Protein AF-A0A960R7S1-F1 (afdb_monomer_lite)

Sequence (67 aa):
MKDYRLKRLFNAKSGRCFDVAVDHGFFNEPGFLKGIESMPKTIETLVAAGPDAIQLTVGQARHLQSL

Structure (mmCIF, N/CA/C/O backbone):
data_AF-A0A960R7S1-F1
#
_entry.id   AF-A0A960R7S1-F1
#
loop_
_atom_site.group_PDB
_atom_site.id
_atom_site.type_symbol
_atom_site.label_atom_id
_atom_site.label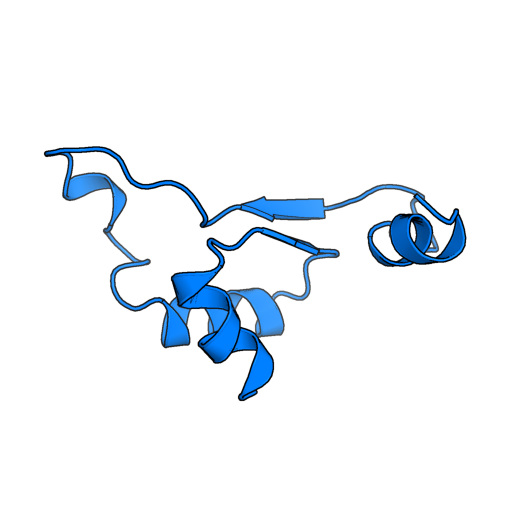_alt_id
_atom_site.label_comp_id
_atom_site.label_asym_id
_atom_site.label_entity_id
_atom_site.label_seq_id
_atom_site.pdbx_PDB_ins_code
_atom_site.Cartn_x
_atom_site.Cartn_y
_atom_site.Cartn_z
_atom_site.occupancy
_atom_site.B_iso_or_equiv
_atom_site.auth_seq_id
_atom_site.auth_comp_id
_atom_site.auth_asym_id
_atom_site.auth_atom_id
_atom_site.pdbx_PDB_model_num
ATOM 1 N N . MET A 1 1 ? -21.574 4.609 -1.252 1.00 63.22 1 MET A N 1
ATOM 2 C CA . MET A 1 1 ? -20.770 3.445 -0.803 1.00 63.22 1 MET A CA 1
ATOM 3 C C . MET A 1 1 ? -21.420 2.903 0.463 1.00 63.22 1 MET A C 1
ATOM 5 O O . MET A 1 1 ? -21.837 3.721 1.264 1.00 63.22 1 MET A O 1
ATOM 9 N N . LYS A 1 2 ? -21.609 1.587 0.642 1.00 85.38 2 LYS A N 1
ATOM 10 C CA . LYS A 1 2 ? -22.259 1.083 1.871 1.00 85.38 2 LYS A CA 1
ATOM 11 C C . LYS A 1 2 ? -21.315 1.302 3.069 1.00 85.38 2 LYS A C 1
ATOM 13 O O . LYS A 1 2 ? -20.163 0.879 2.976 1.00 85.38 2 LYS A O 1
ATOM 18 N N . ASP A 1 3 ? -21.783 1.917 4.159 1.00 89.69 3 ASP A N 1
ATOM 19 C CA . ASP A 1 3 ? -20.984 2.319 5.341 1.00 89.69 3 ASP A CA 1
ATOM 20 C C . ASP A 1 3 ? -20.014 1.247 5.851 1.00 89.69 3 ASP A C 1
ATOM 22 O O . ASP A 1 3 ? -18.892 1.545 6.259 1.00 89.69 3 ASP A O 1
ATOM 26 N N . TYR A 1 4 ? -20.414 -0.024 5.788 1.00 91.94 4 TYR A N 1
ATOM 27 C CA . TYR A 1 4 ? -19.579 -1.133 6.243 1.00 91.94 4 TYR A CA 1
ATOM 28 C C . TYR A 1 4 ? -18.286 -1.309 5.436 1.00 91.94 4 TYR A C 1
ATOM 3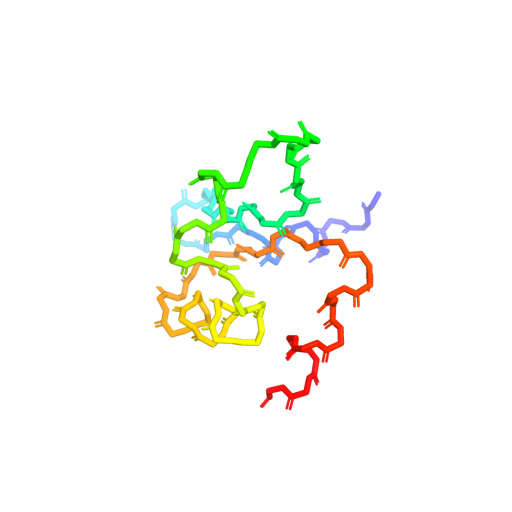0 O O . TYR A 1 4 ? -17.329 -1.856 5.969 1.00 91.94 4 TYR A O 1
ATOM 38 N N . ARG A 1 5 ? -18.236 -0.911 4.153 1.00 92.44 5 ARG A N 1
ATOM 39 C CA . ARG A 1 5 ? -17.004 -1.005 3.347 1.00 92.44 5 ARG A CA 1
ATOM 40 C C . ARG A 1 5 ? -16.021 0.079 3.752 1.00 92.44 5 ARG A C 1
ATOM 42 O O . ARG A 1 5 ? -14.841 -0.212 3.868 1.00 92.44 5 ARG A O 1
ATOM 49 N N . LEU A 1 6 ? -16.527 1.288 3.996 1.00 92.94 6 LEU A N 1
ATOM 50 C CA . LEU A 1 6 ? -15.715 2.423 4.421 1.00 92.94 6 LEU A CA 1
ATOM 51 C C . LEU A 1 6 ? -15.067 2.148 5.781 1.00 92.94 6 LEU A C 1
ATOM 53 O O . LEU A 1 6 ? -13.867 2.325 5.929 1.00 92.94 6 LEU A O 1
ATOM 57 N N . LYS A 1 7 ? -15.839 1.625 6.744 1.00 93.75 7 LYS A N 1
ATOM 58 C CA . LYS A 1 7 ? -15.351 1.316 8.100 1.00 93.75 7 LYS A CA 1
ATOM 59 C C . LYS A 1 7 ? -14.212 0.288 8.151 1.00 93.75 7 LYS A C 1
ATOM 61 O O . LYS A 1 7 ? -13.543 0.215 9.170 1.00 93.75 7 LYS A O 1
ATOM 66 N N . ARG A 1 8 ? -13.967 -0.483 7.082 1.00 93.56 8 ARG A N 1
ATOM 67 C CA . ARG A 1 8 ? -12.823 -1.415 7.005 1.00 93.56 8 ARG A CA 1
ATOM 68 C C . ARG A 1 8 ? -11.475 -0.704 6.870 1.00 93.56 8 ARG A C 1
ATOM 70 O O . ARG A 1 8 ? -10.468 -1.335 7.138 1.00 93.56 8 ARG A O 1
ATOM 77 N N . LEU A 1 9 ? -11.474 0.561 6.445 1.00 94.81 9 LEU A N 1
ATOM 78 C CA . LEU A 1 9 ? -10.261 1.358 6.234 1.00 94.81 9 LEU A CA 1
ATOM 79 C C . LEU A 1 9 ? -9.864 2.176 7.471 1.00 94.81 9 LEU A C 1
ATOM 81 O O . L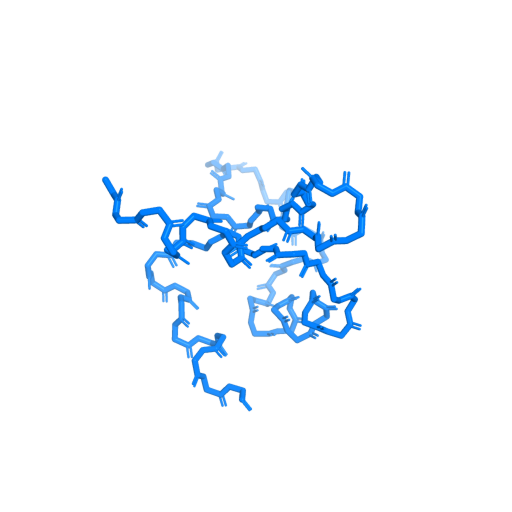EU A 1 9 ? -8.847 2.851 7.450 1.00 94.81 9 LEU A O 1
ATOM 85 N N . PHE A 1 10 ? -10.681 2.189 8.526 1.00 95.88 10 PHE A N 1
ATOM 86 C CA . PHE A 1 10 ? -10.423 3.005 9.710 1.00 95.88 10 PHE A CA 1
ATOM 87 C C . PHE A 1 10 ? -10.085 2.115 10.895 1.00 95.88 10 PHE A C 1
ATOM 89 O O . PHE A 1 10 ? -10.829 1.191 11.231 1.00 95.88 10 PHE A O 1
ATOM 96 N N . ASN A 1 11 ? -8.996 2.448 11.575 1.00 95.44 11 ASN A N 1
ATOM 97 C CA . ASN A 1 11 ? -8.587 1.781 12.791 1.00 95.44 11 ASN A CA 1
ATOM 98 C C . ASN A 1 11 ? -9.677 1.896 13.870 1.00 95.44 11 ASN A C 1
ATOM 100 O O . ASN A 1 11 ? -10.118 2.994 14.216 1.00 95.44 11 ASN A O 1
ATOM 104 N N . ALA A 1 12 ? -10.078 0.767 14.458 1.00 93.56 12 ALA A N 1
ATOM 105 C CA . ALA A 1 12 ? -11.195 0.723 15.404 1.00 93.56 12 ALA A CA 1
ATOM 106 C C . ALA A 1 12 ? -10.953 1.500 16.712 1.00 93.56 12 ALA A C 1
ATOM 108 O O . ALA A 1 12 ? -11.915 1.889 17.369 1.00 93.56 12 ALA A O 1
ATOM 109 N N . LYS A 1 13 ? -9.689 1.713 17.109 1.00 95.19 13 LYS A N 1
ATOM 110 C CA . LYS A 1 13 ? -9.344 2.445 18.339 1.00 95.19 13 LYS A CA 1
ATOM 111 C C . LYS A 1 13 ? -9.196 3.940 18.084 1.00 95.19 13 LYS A C 1
ATOM 113 O O . LYS A 1 13 ? -9.725 4.739 18.848 1.00 95.19 13 LYS A O 1
ATOM 118 N N . SER A 1 14 ? -8.453 4.319 17.043 1.00 96.00 14 SER A N 1
ATOM 119 C CA . SER A 1 14 ? -8.141 5.730 16.776 1.00 96.00 14 SER A CA 1
ATOM 120 C C . SER A 1 14 ? -9.185 6.436 15.909 1.00 96.00 14 SER A C 1
ATOM 122 O O . SER A 1 14 ? -9.226 7.665 15.895 1.00 96.00 14 SER A O 1
ATOM 124 N N . GLY A 1 15 ? -10.002 5.687 15.163 1.00 95.88 15 GLY A N 1
ATOM 125 C CA . GLY A 1 15 ? -10.948 6.234 14.190 1.00 95.88 15 GLY A CA 1
ATOM 126 C C . GLY A 1 15 ? -10.278 6.916 12.993 1.00 95.88 15 GLY A C 1
ATOM 127 O O . GLY A 1 15 ? -10.942 7.656 12.272 1.00 95.88 15 GLY A O 1
ATOM 128 N N . ARG A 1 16 ? -8.970 6.708 12.787 1.00 96.38 16 ARG A N 1
ATOM 129 C CA . ARG A 1 16 ? -8.188 7.271 11.674 1.00 96.38 16 ARG A CA 1
ATOM 130 C C . ARG A 1 16 ? -7.836 6.182 10.661 1.00 96.38 16 ARG A C 1
ATOM 132 O O . ARG A 1 16 ? -7.845 5.006 11.007 1.00 96.38 16 ARG A O 1
ATOM 139 N N . CYS A 1 17 ? -7.545 6.595 9.432 1.00 97.19 17 CYS A N 1
ATOM 140 C CA . CYS A 1 17 ? -7.037 5.735 8.366 1.00 97.19 17 CYS A CA 1
ATOM 141 C C . CYS A 1 17 ? -5.585 6.120 8.082 1.00 97.19 17 CYS A C 1
ATOM 143 O O . CYS A 1 17 ? -5.310 7.283 7.770 1.00 97.19 17 CYS A O 1
ATOM 145 N N . PHE A 1 18 ? -4.674 5.161 8.207 1.00 97.12 18 PHE A N 1
ATOM 146 C CA . PHE A 1 18 ? -3.328 5.254 7.669 1.00 97.12 18 PHE A CA 1
ATOM 147 C C . PHE A 1 18 ? -3.253 4.470 6.356 1.00 97.12 18 PHE A C 1
ATOM 149 O O . PHE A 1 18 ? -3.111 3.247 6.357 1.00 97.12 18 PHE A O 1
ATOM 156 N N . ASP A 1 19 ? -3.385 5.193 5.246 1.00 97.62 19 ASP A N 1
ATOM 157 C CA . ASP A 1 19 ? -3.276 4.658 3.890 1.00 97.62 19 ASP A CA 1
ATOM 158 C C . ASP A 1 19 ? -1.870 4.885 3.331 1.00 97.62 19 ASP A C 1
ATOM 160 O O . ASP A 1 19 ? -1.313 5.982 3.449 1.00 97.62 19 ASP A O 1
ATOM 164 N N . VAL A 1 20 ? -1.311 3.853 2.704 1.00 97.25 20 VAL A N 1
ATOM 165 C CA . VAL A 1 20 ? -0.059 3.954 1.955 1.00 97.25 20 VAL A CA 1
ATOM 166 C C . VAL A 1 20 ? -0.356 3.783 0.472 1.00 97.25 20 VAL A C 1
ATOM 168 O O . VAL A 1 20 ? -0.701 2.695 0.010 1.00 97.25 20 VAL A O 1
ATOM 171 N N . ALA A 1 21 ? -0.188 4.869 -0.280 1.00 96.25 21 ALA A N 1
ATOM 172 C CA . ALA A 1 21 ? -0.464 4.906 -1.708 1.00 96.25 21 ALA A CA 1
ATOM 173 C C . ALA A 1 21 ? 0.780 4.600 -2.550 1.00 96.25 21 ALA A C 1
ATOM 175 O O . ALA A 1 21 ? 1.809 5.266 -2.436 1.00 96.25 21 ALA A O 1
ATOM 176 N N . VAL A 1 22 ? 0.660 3.597 -3.422 1.00 94.94 22 VAL A N 1
ATOM 177 C CA . VAL A 1 22 ? 1.671 3.187 -4.413 1.00 94.94 22 VAL A CA 1
ATOM 178 C C . VAL A 1 22 ? 1.006 2.912 -5.770 1.00 94.94 22 VAL A C 1
ATOM 180 O O . VAL A 1 22 ? 1.292 1.938 -6.468 1.00 94.94 22 VAL A O 1
ATOM 183 N N . ASP A 1 23 ? 0.063 3.773 -6.143 1.00 94.06 23 ASP A N 1
ATOM 184 C CA . ASP A 1 23 ? -0.741 3.684 -7.362 1.00 94.06 23 ASP A CA 1
ATOM 185 C C . ASP A 1 23 ? -0.372 4.723 -8.431 1.00 94.06 23 ASP A C 1
ATOM 187 O O . ASP A 1 23 ? -0.942 4.740 -9.523 1.00 94.06 23 ASP A O 1
ATOM 191 N N . HIS A 1 24 ? 0.617 5.564 -8.152 1.00 88.00 24 HIS A N 1
ATOM 192 C CA . HIS A 1 24 ? 1.092 6.575 -9.083 1.00 88.00 24 HIS A CA 1
ATOM 193 C C . HIS A 1 24 ? 2.556 6.352 -9.455 1.00 88.00 24 HIS A C 1
ATOM 195 O O . HIS A 1 24 ? 3.379 5.952 -8.635 1.00 88.00 24 HIS A O 1
ATOM 201 N N . GLY A 1 25 ? 2.870 6.637 -10.717 1.00 79.56 25 GLY A N 1
ATOM 202 C CA . GLY A 1 25 ? 4.230 6.730 -11.231 1.00 79.56 25 GLY A CA 1
ATOM 203 C C . GLY A 1 25 ? 4.446 8.096 -11.871 1.00 79.56 25 GLY A C 1
ATOM 204 O O . GLY A 1 25 ? 3.503 8.699 -12.385 1.00 79.56 25 GLY A O 1
ATOM 205 N N . PHE A 1 26 ? 5.685 8.576 -11.850 1.00 84.94 26 PHE A N 1
ATOM 206 C CA . PHE A 1 26 ? 6.072 9.812 -12.522 1.00 84.94 26 PHE A CA 1
ATOM 207 C C . PHE A 1 26 ? 6.752 9.486 -13.852 1.00 84.94 26 PHE A C 1
ATOM 209 O O . PHE A 1 26 ? 7.683 8.681 -13.920 1.00 84.94 26 PHE A O 1
ATOM 216 N N . PHE A 1 27 ? 6.258 10.091 -14.931 1.00 87.75 27 PHE A N 1
ATOM 217 C CA . PHE A 1 27 ? 6.818 9.886 -16.263 1.00 87.75 27 PHE A CA 1
ATOM 218 C C . PHE A 1 27 ? 8.233 10.448 -16.339 1.00 87.75 27 PHE A C 1
ATOM 220 O O . PHE A 1 27 ? 8.463 11.584 -15.942 1.00 87.75 27 PHE A O 1
ATOM 227 N N . ASN A 1 28 ? 9.153 9.662 -16.903 1.00 88.62 28 ASN A N 1
ATOM 228 C CA . ASN A 1 28 ? 10.558 10.033 -17.093 1.00 88.62 28 ASN A CA 1
ATOM 229 C C . ASN A 1 28 ? 11.330 10.358 -15.797 1.00 88.62 28 ASN A C 1
ATOM 231 O O . ASN A 1 28 ? 12.400 10.952 -15.852 1.00 88.62 28 ASN A O 1
ATOM 235 N N . GLU A 1 29 ? 10.822 9.921 -14.644 1.00 91.94 29 GLU A N 1
ATOM 236 C CA . GLU A 1 29 ? 11.418 10.188 -13.334 1.00 91.94 29 GLU A CA 1
ATOM 237 C C . GLU A 1 29 ? 11.781 8.871 -12.618 1.00 91.94 29 GLU A C 1
ATOM 239 O O . GLU A 1 29 ? 11.155 8.488 -11.623 1.00 91.94 29 GLU A O 1
ATOM 244 N N . PRO A 1 30 ? 12.800 8.130 -13.104 1.00 88.00 30 PRO A N 1
ATOM 245 C CA . PRO A 1 30 ? 13.172 6.826 -12.548 1.00 88.00 30 PRO A CA 1
ATOM 246 C C . PRO A 1 30 ? 13.633 6.903 -11.085 1.00 88.00 30 PRO A C 1
ATOM 248 O O . PRO A 1 30 ? 13.586 5.901 -10.375 1.00 88.00 30 PRO A O 1
ATOM 251 N N . GLY A 1 31 ? 14.044 8.085 -10.609 1.00 90.62 31 GLY A N 1
ATOM 252 C CA . GLY A 1 31 ? 14.456 8.299 -9.221 1.00 90.62 31 GLY A CA 1
ATOM 253 C C . GLY A 1 31 ? 13.369 7.966 -8.194 1.00 90.62 31 GLY A C 1
ATOM 254 O O . GLY A 1 31 ? 13.699 7.513 -7.100 1.00 90.62 31 GLY A O 1
ATOM 255 N N . PHE A 1 32 ? 12.088 8.103 -8.555 1.00 89.25 32 PHE A N 1
ATOM 256 C CA . PHE A 1 32 ? 10.964 7.769 -7.670 1.00 89.25 32 PHE A CA 1
ATOM 257 C C . PHE A 1 32 ? 10.727 6.266 -7.520 1.00 89.25 32 PHE A C 1
ATOM 259 O O . PHE A 1 32 ? 9.990 5.857 -6.629 1.00 89.25 32 PHE A O 1
ATOM 266 N N . LEU A 1 33 ? 11.347 5.433 -8.361 1.00 90.56 33 LEU A N 1
ATOM 267 C CA . LEU A 1 33 ? 11.216 3.981 -8.257 1.00 90.56 33 LEU A CA 1
ATOM 268 C C . LEU A 1 33 ? 12.170 3.374 -7.228 1.00 90.56 33 LEU A C 1
ATOM 270 O O . LEU A 1 33 ? 11.993 2.213 -6.869 1.00 90.56 33 LEU A O 1
ATOM 274 N N . LYS A 1 34 ? 13.168 4.127 -6.743 1.00 92.75 34 LYS A N 1
ATOM 275 C CA . LYS A 1 34 ? 14.199 3.589 -5.853 1.00 92.75 34 LYS A CA 1
ATOM 276 C C . LYS A 1 34 ? 13.584 2.999 -4.576 1.00 92.75 34 LYS A C 1
ATOM 278 O O . LYS A 1 34 ? 12.987 3.723 -3.786 1.00 92.75 34 LYS A O 1
ATOM 283 N N . GLY A 1 35 ? 13.780 1.703 -4.347 1.00 92.25 35 GLY A N 1
ATOM 284 C CA . GLY A 1 35 ? 13.221 0.949 -3.218 1.00 92.25 35 GLY A CA 1
ATOM 285 C C . GLY A 1 35 ? 11.811 0.382 -3.437 1.00 92.25 35 GLY A C 1
ATOM 286 O O . GLY A 1 35 ? 11.358 -0.420 -2.620 1.00 92.25 35 GLY A O 1
ATOM 287 N N . ILE A 1 36 ? 11.123 0.754 -4.521 1.00 93.44 36 ILE A N 1
ATOM 288 C CA . ILE A 1 36 ? 9.798 0.237 -4.908 1.00 93.44 36 ILE A CA 1
ATOM 289 C C . ILE A 1 36 ? 9.777 -0.308 -6.344 1.00 93.44 36 ILE A C 1
ATOM 291 O O . ILE A 1 36 ? 8.730 -0.409 -6.980 1.00 93.44 36 ILE A O 1
ATOM 295 N N . GLU A 1 37 ? 10.940 -0.693 -6.869 1.00 93.44 37 GLU A N 1
ATOM 296 C CA . GLU A 1 37 ? 11.104 -1.194 -8.237 1.00 93.44 37 GLU A CA 1
ATOM 297 C C . GLU A 1 37 ? 10.347 -2.514 -8.461 1.00 93.44 37 GLU A C 1
ATOM 299 O O . GLU A 1 37 ? 10.012 -2.874 -9.589 1.00 93.44 37 GLU A O 1
ATOM 304 N N . SER A 1 38 ? 10.091 -3.257 -7.380 1.00 95.88 38 SER A N 1
ATOM 305 C CA . SER A 1 38 ? 9.405 -4.543 -7.393 1.00 95.88 38 SER A CA 1
ATOM 306 C C . SER A 1 38 ? 8.111 -4.463 -6.594 1.00 95.88 38 SER A C 1
ATOM 308 O O . SER A 1 38 ? 8.110 -4.639 -5.378 1.00 95.88 38 SER A O 1
ATOM 310 N N . MET A 1 39 ? 6.995 -4.276 -7.298 1.00 96.12 39 MET A N 1
ATOM 311 C CA . MET A 1 39 ? 5.676 -4.175 -6.672 1.00 96.12 39 MET A CA 1
ATOM 312 C C . MET A 1 39 ? 5.302 -5.371 -5.769 1.00 96.12 39 MET A C 1
ATOM 314 O O . MET A 1 39 ? 4.770 -5.122 -4.690 1.00 96.12 39 MET A O 1
ATOM 318 N N . PRO A 1 40 ? 5.613 -6.645 -6.107 1.00 97.56 40 PRO A N 1
ATOM 319 C CA . PRO A 1 40 ? 5.398 -7.760 -5.178 1.00 97.56 40 PRO A CA 1
ATOM 320 C C . PRO A 1 40 ? 6.111 -7.562 -3.832 1.00 97.56 40 PRO A C 1
ATOM 322 O O . PRO A 1 40 ? 5.473 -7.629 -2.787 1.0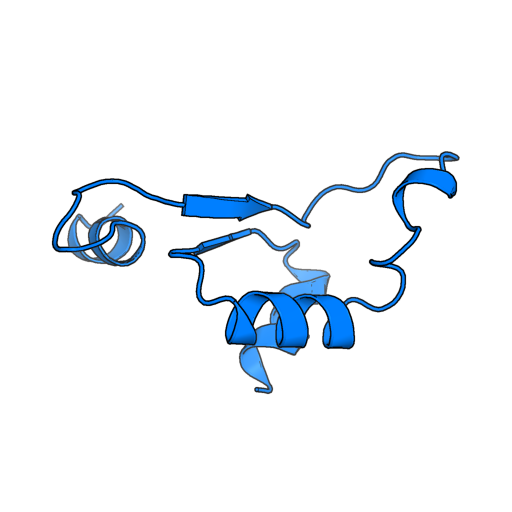0 97.56 40 PRO A O 1
ATOM 325 N N . LYS A 1 41 ? 7.408 -7.222 -3.857 1.00 98.06 41 LYS A N 1
ATOM 326 C CA . LYS A 1 41 ? 8.208 -6.995 -2.640 1.00 98.06 41 LYS A CA 1
ATOM 327 C C . LYS A 1 41 ? 7.736 -5.771 -1.859 1.00 98.06 41 LYS A C 1
ATOM 329 O O . LYS A 1 41 ? 7.711 -5.790 -0.630 1.00 98.06 41 LYS A O 1
ATOM 334 N N . THR A 1 42 ? 7.362 -4.701 -2.562 1.00 97.31 42 THR A N 1
ATOM 335 C CA . THR A 1 42 ? 6.770 -3.507 -1.951 1.00 97.31 42 THR A CA 1
ATOM 336 C C . THR A 1 42 ? 5.493 -3.871 -1.204 1.00 97.31 42 THR A C 1
ATOM 338 O O . THR A 1 42 ? 5.367 -3.531 -0.033 1.00 97.31 42 THR A O 1
ATOM 341 N N . ILE A 1 43 ? 4.581 -4.618 -1.831 1.00 97.94 43 ILE A N 1
ATOM 342 C CA . ILE A 1 43 ? 3.322 -5.035 -1.204 1.00 97.94 43 ILE A CA 1
ATOM 343 C C . ILE A 1 43 ? 3.578 -5.949 -0.001 1.00 97.94 43 ILE A C 1
ATOM 345 O O . ILE A 1 43 ? 3.002 -5.698 1.051 1.00 97.94 43 ILE A O 1
ATOM 349 N N . GLU A 1 44 ? 4.466 -6.943 -0.103 1.00 98.19 44 GLU A N 1
ATOM 350 C CA . GLU A 1 44 ? 4.854 -7.795 1.037 1.00 98.19 44 GLU A CA 1
ATOM 351 C C . GLU A 1 44 ? 5.355 -6.961 2.227 1.00 98.19 44 GLU A C 1
ATOM 353 O O . GLU A 1 44 ? 4.953 -7.183 3.370 1.00 98.19 44 GLU A O 1
ATOM 358 N N . THR A 1 45 ? 6.185 -5.953 1.949 1.00 98.19 45 THR A N 1
ATOM 359 C CA . THR A 1 45 ? 6.733 -5.047 2.966 1.00 98.19 45 THR A CA 1
ATOM 360 C C . THR A 1 45 ? 5.636 -4.208 3.622 1.00 98.19 45 THR A C 1
ATOM 362 O O . THR A 1 45 ? 5.606 -4.075 4.845 1.00 98.19 45 THR A O 1
ATOM 365 N N . LEU A 1 46 ? 4.713 -3.658 2.827 1.00 97.94 46 LEU A N 1
ATOM 366 C CA . LEU A 1 46 ? 3.589 -2.872 3.336 1.00 97.94 46 LEU A CA 1
ATOM 367 C C . LEU A 1 46 ? 2.629 -3.733 4.161 1.00 97.94 46 LEU A C 1
ATOM 369 O O . LEU A 1 46 ? 2.238 -3.320 5.245 1.00 97.94 46 LEU A O 1
ATOM 373 N N . VAL A 1 47 ? 2.301 -4.945 3.708 1.00 97.88 47 VAL A N 1
ATOM 374 C CA . VAL A 1 47 ? 1.458 -5.880 4.470 1.00 97.88 47 VAL A CA 1
ATOM 375 C C . VAL A 1 47 ? 2.102 -6.221 5.814 1.00 97.88 47 VAL A C 1
ATOM 377 O O . VAL A 1 47 ? 1.420 -6.178 6.835 1.00 97.88 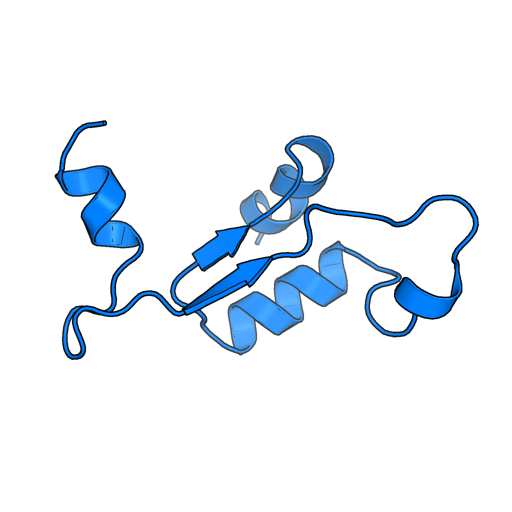47 VAL A O 1
ATOM 380 N N . ALA A 1 48 ? 3.413 -6.483 5.844 1.00 98.25 48 ALA A N 1
ATOM 381 C CA . ALA A 1 48 ? 4.141 -6.730 7.089 1.00 98.25 48 ALA A CA 1
ATOM 382 C C . ALA A 1 48 ? 4.145 -5.514 8.038 1.00 98.25 48 ALA A C 1
ATOM 384 O O . ALA A 1 48 ? 4.126 -5.689 9.255 1.00 98.25 48 ALA A O 1
ATOM 385 N N . ALA A 1 49 ? 4.142 -4.290 7.499 1.00 97.69 49 ALA A N 1
ATOM 386 C CA . ALA A 1 49 ? 4.049 -3.056 8.283 1.00 97.69 49 ALA A CA 1
ATOM 387 C C . ALA A 1 49 ? 2.635 -2.784 8.837 1.00 97.69 49 ALA A C 1
ATOM 389 O O . ALA A 1 49 ? 2.496 -2.050 9.814 1.00 97.69 49 ALA A O 1
ATOM 390 N N . GLY A 1 50 ? 1.598 -3.377 8.237 1.00 96.19 50 GLY A N 1
ATOM 391 C CA . GLY A 1 50 ? 0.215 -3.329 8.715 1.00 96.19 50 GLY A CA 1
ATOM 392 C C . GLY A 1 50 ? -0.465 -1.948 8.694 1.00 96.19 50 GLY A C 1
ATOM 393 O O . GLY A 1 50 ? -1.040 -1.572 9.719 1.00 96.19 50 GLY A O 1
ATOM 394 N N . PRO A 1 51 ? -0.433 -1.180 7.584 1.00 97.25 51 PRO A N 1
ATOM 395 C CA . PRO A 1 51 ? -1.275 0.006 7.437 1.00 97.25 51 PRO A CA 1
ATOM 396 C C . PRO A 1 51 ? -2.764 -0.380 7.393 1.00 97.25 51 PRO A C 1
ATOM 398 O O . PRO A 1 51 ? -3.114 -1.537 7.147 1.00 97.25 51 PRO A O 1
ATOM 401 N N . ASP A 1 52 ? -3.656 0.593 7.589 1.00 97.56 52 ASP A N 1
ATOM 402 C CA . ASP A 1 52 ? -5.103 0.342 7.514 1.00 97.56 52 ASP A CA 1
ATOM 403 C C . ASP A 1 52 ? -5.566 0.125 6.059 1.00 97.56 52 ASP A C 1
ATOM 405 O O . ASP A 1 52 ? -6.559 -0.562 5.806 1.00 97.56 52 ASP A O 1
ATOM 409 N N . ALA A 1 53 ? -4.845 0.710 5.097 1.00 97.25 53 ALA A N 1
ATOM 410 C CA . ALA A 1 53 ? -5.109 0.577 3.672 1.00 97.25 53 ALA A CA 1
ATOM 411 C C . ALA A 1 53 ? -3.817 0.626 2.838 1.00 97.25 53 ALA A C 1
ATOM 413 O O . ALA A 1 53 ? -2.813 1.219 3.234 1.00 97.25 53 ALA A O 1
ATOM 414 N N . ILE A 1 54 ? -3.865 -0.024 1.673 1.00 97.50 54 ILE A N 1
ATOM 415 C CA . ILE A 1 54 ? -2.861 0.100 0.615 1.00 97.50 54 ILE A CA 1
ATOM 416 C C . ILE A 1 54 ? -3.610 0.493 -0.657 1.00 97.50 54 ILE A C 1
ATOM 418 O O . ILE A 1 54 ? -4.455 -0.271 -1.139 1.00 97.50 54 ILE A O 1
ATOM 422 N N . GLN A 1 55 ? -3.292 1.656 -1.220 1.00 97.19 55 GLN A N 1
ATOM 423 C CA . GLN A 1 55 ? -3.847 2.102 -2.494 1.00 97.19 55 GLN A CA 1
ATOM 424 C C . GLN A 1 55 ? -2.960 1.635 -3.656 1.00 97.19 55 GLN A C 1
ATOM 426 O O . GLN A 1 55 ? -1.762 1.915 -3.708 1.00 97.19 55 GLN A O 1
ATOM 431 N N . LEU A 1 56 ? -3.563 0.895 -4.593 1.00 96.88 56 LEU A N 1
ATOM 432 C CA . LEU A 1 56 ? -2.890 0.248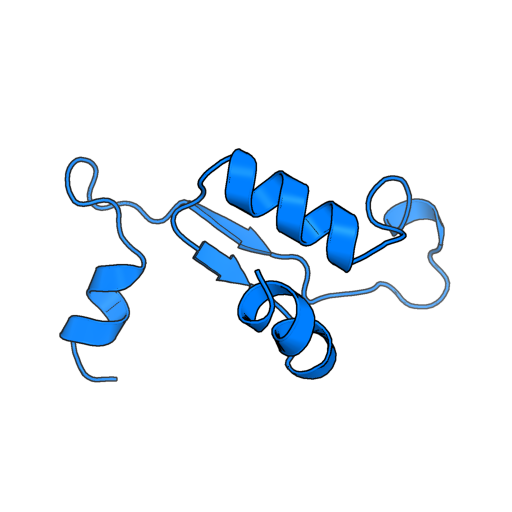 -5.722 1.00 96.88 56 LEU A CA 1
ATOM 433 C C . LEU A 1 56 ? -3.574 0.598 -7.041 1.00 96.88 56 LEU A C 1
ATOM 435 O O . LEU A 1 56 ? -4.800 0.714 -7.111 1.00 96.88 56 LEU A O 1
ATOM 439 N N . THR A 1 57 ? -2.795 0.632 -8.126 1.00 94.50 57 THR A N 1
ATOM 440 C CA . THR A 1 57 ? -3.395 0.537 -9.462 1.00 94.50 57 THR A CA 1
ATOM 441 C C . THR A 1 57 ? -4.036 -0.835 -9.647 1.00 94.50 57 THR A C 1
ATOM 443 O O . THR A 1 57 ? -3.546 -1.853 -9.149 1.00 94.50 57 THR A O 1
ATOM 446 N N . VAL A 1 58 ? -5.103 -0.894 -10.446 1.00 95.75 58 VAL A N 1
ATOM 447 C CA . VAL A 1 58 ? -5.814 -2.150 -10.738 1.00 95.75 58 VAL A CA 1
ATOM 448 C C . VAL A 1 58 ? -4.872 -3.224 -11.301 1.00 95.75 58 VAL A C 1
ATOM 450 O O . VAL A 1 58 ? -4.985 -4.390 -10.932 1.00 95.75 58 VAL A O 1
ATOM 453 N N . GLY A 1 59 ? -3.897 -2.840 -12.135 1.00 95.38 59 GLY A N 1
ATOM 454 C CA . GLY A 1 59 ? -2.924 -3.772 -12.720 1.00 95.38 59 GLY A CA 1
ATOM 455 C C . GLY A 1 59 ? -1.987 -4.437 -11.703 1.00 95.38 59 GLY A C 1
ATOM 456 O O . GLY A 1 59 ? -1.491 -5.534 -11.957 1.00 95.38 59 GLY A O 1
ATOM 457 N N . GLN A 1 60 ? -1.775 -3.810 -10.543 1.00 96.12 60 GLN A N 1
ATOM 458 C CA . GLN A 1 60 ? -0.912 -4.328 -9.478 1.00 96.12 60 GLN A CA 1
ATOM 459 C C . GLN A 1 60 ? -1.687 -5.072 -8.380 1.00 96.12 60 GLN A C 1
ATOM 461 O O . GLN A 1 60 ? -1.089 -5.836 -7.626 1.00 96.12 60 GLN A O 1
ATOM 466 N N . ALA A 1 61 ? -3.016 -4.924 -8.320 1.00 96.69 61 ALA A N 1
ATOM 467 C CA . ALA A 1 61 ? -3.866 -5.510 -7.277 1.00 96.69 61 ALA A CA 1
ATOM 468 C C . ALA A 1 61 ? -3.712 -7.036 -7.126 1.00 96.69 61 ALA A C 1
ATOM 470 O O . ALA A 1 61 ? -3.814 -7.562 -6.018 1.00 96.69 61 ALA A O 1
ATOM 471 N N . ARG A 1 62 ? -3.406 -7.744 -8.223 1.00 97.62 62 ARG A N 1
ATOM 472 C CA . ARG A 1 62 ? -3.187 -9.201 -8.229 1.00 97.62 62 ARG A CA 1
ATOM 473 C C . ARG A 1 62 ? -2.093 -9.662 -7.263 1.00 97.62 62 ARG A C 1
ATOM 475 O O . ARG A 1 62 ? -2.168 -10.777 -6.773 1.00 97.62 62 ARG A O 1
ATOM 482 N N . HIS A 1 63 ? -1.091 -8.820 -7.004 1.00 97.75 63 HIS A N 1
ATOM 483 C CA . HIS A 1 63 ? 0.021 -9.157 -6.119 1.00 97.75 63 HIS A CA 1
ATOM 484 C C . HIS A 1 63 ? -0.416 -9.207 -4.657 1.00 97.75 63 HIS A C 1
ATOM 486 O O . HIS A 1 63 ? -0.007 -10.110 -3.943 1.00 97.75 63 HIS A O 1
ATOM 492 N N . LEU A 1 64 ? -1.299 -8.297 -4.235 1.00 97.12 64 LEU A N 1
ATOM 493 C CA . LEU A 1 64 ? -1.894 -8.335 -2.898 1.00 97.12 64 LEU A CA 1
ATOM 494 C C . LEU A 1 64 ? -2.874 -9.506 -2.749 1.00 97.12 64 LEU A C 1
ATOM 496 O O . LEU A 1 64 ? -2.943 -10.119 -1.695 1.00 97.12 64 LEU A O 1
ATOM 500 N N . GLN A 1 65 ? -3.630 -9.824 -3.802 1.00 96.81 65 GLN A N 1
ATOM 501 C CA . GLN A 1 65 ? -4.611 -10.916 -3.783 1.00 96.81 65 GLN A CA 1
ATOM 502 C C . GLN A 1 65 ? -3.985 -12.318 -3.757 1.00 96.81 65 GLN A C 1
ATOM 504 O O . GLN A 1 65 ? -4.690 -13.274 -3.449 1.00 96.81 65 GLN A O 1
ATOM 509 N N . SER A 1 66 ? -2.712 -12.448 -4.138 1.00 96.81 66 SER A N 1
ATOM 510 C CA . SER A 1 66 ? -1.988 -13.725 -4.156 1.00 96.81 66 SER A CA 1
ATOM 511 C C . SER A 1 66 ? -1.208 -14.030 -2.875 1.00 96.81 66 SER A C 1
ATOM 513 O O . SER A 1 66 ? -0.589 -15.091 -2.816 1.00 96.81 66 SER A O 1
ATOM 515 N N . LEU A 1 67 ? -1.178 -13.099 -1.917 1.00 95.12 67 LEU A N 1
ATOM 516 C CA . LEU A 1 67 ? -0.599 -13.310 -0.585 1.00 95.12 67 LEU A CA 1
ATOM 517 C C . LEU A 1 67 ? -1.568 -14.101 0.299 1.00 95.12 67 LEU A C 1
ATOM 519 O O . LEU A 1 67 ? -1.073 -14.961 1.058 1.00 95.12 67 LEU A O 1
#

Foldseek 3Di:
DPPVVVVLQADPPPRDGDEDEPADDDPPCCVVCVPVVDLLVVLVVVVVVDGSYYHHHPVSVVSNVVD

pLDDT: mean 94.06, std 5.33, range [63.22, 98.25]

Radius of gyration: 13.64 Å; chains: 1; bounding box: 37×24×35 Å

Secondary structure (DSSP, 8-state):
--HHHHGGGS-TTT----EEE-----TT-GGGGTT-S-HHHHHHHHHHH--SEEE--TTTHHHHHT-